Protein AF-A0A7Z0Q0V6-F1 (afdb_monomer)

Structure (mmCIF, N/CA/C/O backbone):
data_AF-A0A7Z0Q0V6-F1
#
_entry.id   AF-A0A7Z0Q0V6-F1
#
loop_
_atom_site.group_PDB
_atom_site.id
_atom_site.type_symbol
_atom_site.label_atom_id
_atom_site.label_alt_id
_atom_site.label_comp_id
_atom_site.label_asym_id
_atom_site.label_entity_id
_atom_site.label_seq_id
_atom_site.pdbx_PDB_ins_code
_atom_site.Cartn_x
_atom_site.Cartn_y
_atom_site.Cartn_z
_atom_site.occupancy
_atom_site.B_iso_or_equiv
_atom_site.auth_seq_id
_atom_site.auth_comp_id
_atom_site.auth_asym_id
_atom_site.auth_atom_id
_atom_site.pdbx_PDB_model_num
ATOM 1 N N . MET A 1 1 ? 8.715 -16.784 24.488 1.00 39.34 1 MET A N 1
ATOM 2 C CA . MET A 1 1 ? 9.578 -17.451 23.490 1.00 39.34 1 MET A CA 1
ATOM 3 C C . MET A 1 1 ? 9.660 -16.549 22.268 1.00 39.34 1 MET A C 1
ATOM 5 O O . MET A 1 1 ? 8.726 -16.523 21.479 1.00 39.34 1 MET A O 1
ATOM 9 N N . THR A 1 2 ? 10.707 -15.732 22.171 1.00 38.50 2 THR A N 1
ATOM 10 C CA . THR A 1 2 ? 10.922 -14.806 21.047 1.00 38.50 2 THR A CA 1
ATOM 11 C C . THR A 1 2 ? 11.487 -15.600 19.874 1.00 38.50 2 THR A C 1
ATOM 13 O O . THR A 1 2 ? 12.576 -16.158 19.985 1.00 38.50 2 THR A O 1
ATOM 16 N N . ALA A 1 3 ? 10.735 -15.714 18.781 1.00 41.56 3 ALA A N 1
ATOM 17 C CA . ALA A 1 3 ? 11.247 -16.303 17.548 1.00 41.56 3 ALA A CA 1
ATOM 18 C C . ALA A 1 3 ? 12.343 -15.388 16.964 1.00 41.56 3 ALA A C 1
ATOM 20 O O . ALA A 1 3 ? 12.172 -14.166 16.993 1.00 41.56 3 ALA A O 1
ATOM 21 N N . PRO A 1 4 ? 13.461 -15.927 16.445 1.00 44.94 4 PRO A N 1
ATOM 22 C CA . PRO A 1 4 ? 14.488 -15.096 15.834 1.00 44.94 4 PRO A CA 1
ATOM 23 C C . PRO A 1 4 ? 13.936 -14.479 14.546 1.00 44.94 4 PRO A C 1
ATOM 25 O O . PRO A 1 4 ? 13.491 -15.193 13.644 1.00 44.94 4 PRO A O 1
ATOM 28 N N . LEU A 1 5 ? 13.965 -13.147 14.466 1.00 48.00 5 LEU A N 1
ATOM 29 C CA . LEU A 1 5 ? 13.662 -12.405 13.248 1.00 48.00 5 LEU A CA 1
ATOM 30 C C . LEU A 1 5 ? 14.681 -12.840 12.179 1.00 48.00 5 LEU A C 1
ATOM 32 O O . LEU A 1 5 ? 15.883 -12.62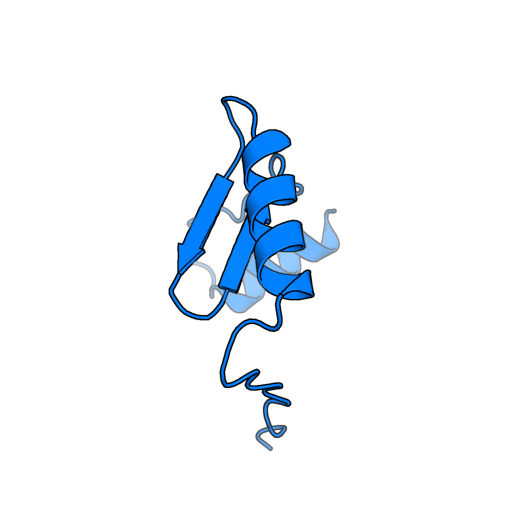5 12.332 1.00 48.00 5 LEU A O 1
ATOM 36 N N . ARG A 1 6 ? 14.228 -13.514 11.117 1.00 47.81 6 ARG A N 1
ATOM 37 C CA . ARG A 1 6 ? 15.068 -13.832 9.953 1.00 47.81 6 ARG A CA 1
ATOM 38 C C . ARG A 1 6 ? 15.256 -12.542 9.158 1.00 47.81 6 ARG A C 1
ATOM 40 O O . ARG A 1 6 ? 14.474 -12.247 8.261 1.00 47.81 6 ARG A O 1
ATOM 47 N N . GLU A 1 7 ? 16.258 -11.752 9.518 1.00 49.59 7 GLU A N 1
ATOM 48 C CA . GLU A 1 7 ? 16.615 -10.544 8.779 1.00 49.59 7 GLU A CA 1
ATOM 49 C C . GLU A 1 7 ? 17.627 -10.891 7.682 1.00 49.59 7 GLU A C 1
ATOM 51 O O . GLU A 1 7 ? 18.806 -11.137 7.937 1.00 49.59 7 GLU A O 1
ATOM 56 N N . SER A 1 8 ? 17.156 -10.952 6.435 1.00 47.66 8 SER A N 1
ATOM 57 C CA . SER A 1 8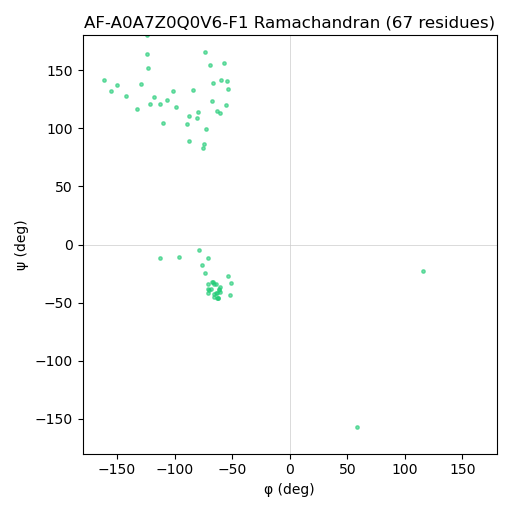 ? 18.031 -10.980 5.262 1.00 47.66 8 SER A CA 1
ATOM 58 C C . SER A 1 8 ? 18.579 -9.573 5.028 1.00 47.66 8 SER A C 1
ATOM 60 O O . SER A 1 8 ? 18.037 -8.801 4.238 1.00 47.66 8 SER A O 1
ATOM 62 N N . THR A 1 9 ? 19.640 -9.215 5.747 1.00 56.53 9 THR A N 1
ATOM 63 C CA . THR A 1 9 ? 20.371 -7.966 5.516 1.00 56.53 9 THR A CA 1
ATOM 64 C C . THR A 1 9 ? 21.172 -8.090 4.223 1.00 56.53 9 THR A C 1
ATOM 66 O O . THR A 1 9 ? 22.257 -8.668 4.200 1.00 56.53 9 THR A O 1
ATOM 69 N N . VAL A 1 10 ? 20.647 -7.546 3.126 1.00 59.31 10 VAL A N 1
ATOM 70 C CA . VAL A 1 10 ? 21.441 -7.322 1.912 1.00 59.31 10 VAL A CA 1
ATOM 71 C C . VAL A 1 10 ? 22.250 -6.038 2.125 1.00 59.31 10 VAL A C 1
ATOM 73 O O . VAL A 1 10 ? 21.695 -4.945 2.191 1.00 59.31 10 VAL A O 1
ATOM 76 N N . LEU A 1 11 ? 23.567 -6.187 2.295 1.00 58.81 11 LEU A N 1
ATOM 77 C CA . LEU A 1 11 ? 24.497 -5.123 2.709 1.00 58.81 11 LEU A CA 1
ATOM 78 C C . LEU A 1 11 ? 24.915 -4.143 1.595 1.00 58.81 11 LEU A C 1
ATOM 80 O O . LEU A 1 11 ? 25.583 -3.157 1.878 1.00 58.81 11 LEU A O 1
ATOM 84 N N . ALA A 1 12 ? 24.500 -4.358 0.350 1.00 59.03 12 ALA A N 1
ATOM 85 C CA . ALA A 1 12 ? 24.601 -3.377 -0.730 1.00 59.03 12 ALA A CA 1
ATOM 86 C C . ALA A 1 12 ? 23.627 -3.777 -1.846 1.00 59.03 12 ALA A C 1
ATOM 88 O O . ALA A 1 12 ? 23.494 -4.977 -2.110 1.00 59.03 12 ALA A O 1
ATOM 89 N N . PRO A 1 13 ? 22.947 -2.832 -2.517 1.00 58.34 13 PRO A N 1
ATOM 90 C CA . PRO A 1 13 ? 22.113 -3.189 -3.650 1.00 58.34 13 PRO A CA 1
ATOM 91 C C . PRO A 1 13 ? 23.009 -3.767 -4.750 1.00 58.34 13 PRO A C 1
ATOM 93 O O . PRO A 1 13 ? 23.861 -3.078 -5.309 1.00 58.34 13 PRO A O 1
ATOM 96 N N . ALA A 1 14 ? 22.820 -5.048 -5.069 1.00 61.47 14 ALA A N 1
ATOM 97 C CA . ALA A 1 14 ? 23.328 -5.597 -6.319 1.00 61.47 14 ALA A CA 1
ATOM 98 C C . ALA A 1 14 ? 22.745 -4.778 -7.493 1.00 61.47 14 ALA A C 1
ATOM 100 O O . ALA A 1 14 ? 21.655 -4.220 -7.349 1.00 61.47 14 ALA A O 1
ATOM 101 N N . PRO A 1 15 ? 23.381 -4.732 -8.675 1.00 60.38 15 PRO A N 1
ATOM 102 C CA . PRO A 1 15 ? 22.841 -4.007 -9.833 1.00 60.38 15 PRO A CA 1
ATOM 103 C C . PRO A 1 15 ? 21.378 -4.372 -10.159 1.00 60.38 15 PRO A C 1
ATOM 105 O O . PRO A 1 15 ? 20.584 -3.512 -10.531 1.00 60.38 15 PRO A O 1
ATOM 108 N N . ALA A 1 16 ? 20.990 -5.630 -9.917 1.00 63.25 16 ALA A N 1
ATOM 109 C CA . ALA A 1 16 ? 19.610 -6.102 -10.033 1.00 63.25 16 ALA A CA 1
ATOM 110 C C . ALA A 1 16 ? 18.638 -5.443 -9.029 1.00 63.25 16 ALA A C 1
ATOM 112 O O . ALA A 1 16 ? 17.482 -5.199 -9.362 1.00 63.25 16 ALA A O 1
ATOM 113 N N . ALA A 1 17 ? 19.096 -5.117 -7.818 1.00 66.44 17 ALA A N 1
ATOM 114 C CA . ALA A 1 17 ? 18.296 -4.425 -6.809 1.00 66.44 17 ALA A CA 1
ATOM 115 C C . ALA A 1 17 ? 18.047 -2.954 -7.179 1.00 66.44 17 ALA A C 1
ATOM 117 O O . ALA A 1 17 ? 16.962 -2.445 -6.912 1.00 66.44 17 ALA A O 1
ATOM 118 N N . LEU A 1 18 ? 19.007 -2.289 -7.838 1.00 72.31 18 LEU A N 1
ATOM 119 C CA . LEU A 1 18 ? 18.795 -0.935 -8.359 1.00 72.31 18 LEU A CA 1
ATOM 120 C C . LEU A 1 18 ? 17.746 -0.938 -9.480 1.00 72.31 18 LEU A C 1
ATOM 122 O O . LEU A 1 18 ? 16.826 -0.129 -9.439 1.00 72.31 18 LEU A O 1
ATOM 126 N N . GLY A 1 19 ? 17.837 -1.890 -10.417 1.00 80.56 19 GLY A N 1
ATOM 127 C CA . GLY A 1 19 ? 16.845 -2.055 -11.487 1.00 80.56 19 GLY A CA 1
ATOM 128 C C . GLY A 1 19 ? 15.437 -2.363 -10.962 1.00 80.56 19 GLY A C 1
ATOM 129 O O . GLY A 1 19 ? 14.454 -1.820 -11.461 1.00 80.56 19 GLY A O 1
ATOM 130 N N . ALA A 1 20 ? 15.331 -3.178 -9.909 1.00 86.06 20 ALA A N 1
ATOM 131 C CA . ALA A 1 20 ? 14.058 -3.428 -9.237 1.00 86.06 20 ALA A CA 1
ATOM 132 C C . ALA A 1 20 ? 13.510 -2.163 -8.553 1.00 86.06 20 ALA A C 1
ATOM 134 O O . ALA A 1 20 ? 12.323 -1.868 -8.667 1.00 86.06 20 ALA A O 1
ATOM 135 N N . ALA A 1 21 ? 14.362 -1.382 -7.883 1.00 88.00 21 ALA A N 1
ATOM 136 C CA . ALA A 1 21 ? 13.947 -0.139 -7.237 1.00 88.00 21 ALA A CA 1
ATOM 137 C C . ALA A 1 21 ? 13.442 0.906 -8.245 1.00 88.00 21 ALA A C 1
ATOM 139 O O . ALA A 1 21 ? 12.428 1.553 -7.987 1.00 88.00 21 ALA A O 1
ATOM 140 N N . THR A 1 22 ? 14.108 1.055 -9.393 1.00 91.31 22 THR A N 1
ATOM 141 C CA . THR A 1 22 ? 13.653 1.963 -10.456 1.00 91.31 22 THR A CA 1
ATOM 142 C C . THR A 1 22 ? 12.365 1.473 -11.107 1.00 91.31 22 THR A C 1
ATOM 144 O O . THR A 1 22 ? 11.474 2.280 -11.337 1.00 91.31 22 THR A O 1
ATOM 147 N N . ALA A 1 23 ? 12.200 0.161 -11.305 1.00 93.56 23 ALA A N 1
ATOM 148 C CA . ALA A 1 23 ? 10.949 -0.393 -11.826 1.00 93.56 23 ALA A CA 1
ATOM 149 C C . ALA A 1 23 ? 9.748 -0.107 -10.902 1.00 93.56 23 ALA A C 1
ATOM 151 O O . ALA A 1 23 ? 8.662 0.208 -11.382 1.00 93.56 23 ALA A O 1
ATOM 152 N N . LEU A 1 24 ? 9.941 -0.157 -9.577 1.00 94.62 24 LEU A N 1
ATOM 153 C CA . LEU A 1 24 ? 8.906 0.243 -8.615 1.00 94.62 24 LEU A CA 1
ATOM 154 C C . LEU A 1 24 ? 8.581 1.742 -8.702 1.00 94.62 24 LEU A C 1
ATOM 156 O O . LEU A 1 24 ? 7.434 2.130 -8.497 1.00 94.62 24 LEU A O 1
ATOM 160 N N . LEU A 1 25 ? 9.567 2.588 -9.008 1.00 94.12 25 LEU A N 1
ATOM 161 C CA . LEU A 1 25 ? 9.337 4.018 -9.212 1.00 94.12 25 LEU A CA 1
ATOM 162 C C . LEU A 1 25 ? 8.561 4.291 -10.511 1.00 94.12 25 LEU A C 1
ATOM 164 O O . LEU A 1 25 ? 7.664 5.129 -10.511 1.00 94.12 25 LEU A O 1
ATOM 168 N N . ASP A 1 26 ? 8.847 3.555 -11.586 1.00 95.69 26 ASP A N 1
ATOM 169 C CA . ASP A 1 26 ? 8.124 3.672 -12.862 1.00 95.69 26 ASP A CA 1
ATOM 170 C C .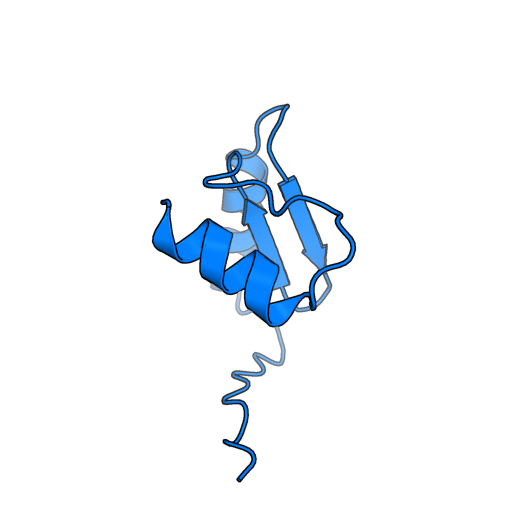 ASP A 1 26 ? 6.656 3.212 -12.752 1.00 95.69 26 ASP A C 1
ATOM 172 O O . ASP A 1 26 ? 5.759 3.743 -13.425 1.00 95.69 26 ASP A O 1
ATOM 176 N N . ALA A 1 27 ? 6.403 2.226 -11.886 1.00 95.12 27 ALA A N 1
ATOM 177 C CA . ALA A 1 27 ? 5.075 1.680 -11.623 1.00 95.12 27 ALA A CA 1
ATOM 178 C C . ALA A 1 27 ? 4.181 2.616 -10.791 1.00 95.12 27 ALA A C 1
ATOM 180 O O . ALA A 1 27 ? 2.962 2.546 -10.928 1.00 95.12 27 ALA A O 1
ATOM 181 N N . TYR A 1 28 ? 4.762 3.515 -9.988 1.00 94.00 28 TYR A N 1
ATOM 182 C CA . TYR A 1 28 ? 4.028 4.398 -9.076 1.00 94.00 28 TYR A CA 1
ATOM 183 C C . TYR A 1 28 ? 2.928 5.218 -9.773 1.00 94.00 28 TYR A C 1
ATOM 185 O O . TYR A 1 28 ? 3.144 5.861 -10.813 1.00 94.00 28 TYR A O 1
ATOM 193 N N . ARG A 1 29 ? 1.741 5.258 -9.159 1.00 93.94 29 ARG A N 1
ATOM 194 C CA . ARG A 1 29 ? 0.614 6.105 -9.561 1.00 93.94 29 ARG A CA 1
ATOM 195 C C . ARG A 1 29 ? 0.164 7.016 -8.413 1.00 93.94 29 ARG A C 1
ATOM 197 O O . ARG A 1 29 ? 0.314 6.673 -7.240 1.00 93.94 29 ARG A O 1
ATOM 204 N N . PRO A 1 30 ? -0.408 8.198 -8.718 1.00 91.88 30 PRO A N 1
ATOM 205 C CA . PRO A 1 30 ? -1.016 9.040 -7.692 1.00 91.88 30 PRO A CA 1
ATOM 206 C C . PRO A 1 30 ? -2.077 8.264 -6.899 1.00 91.88 30 PRO A C 1
ATOM 208 O O . PRO A 1 30 ? -3.052 7.788 -7.473 1.00 91.88 30 PRO A O 1
ATOM 211 N N . GLY A 1 31 ? -1.880 8.152 -5.584 1.00 88.81 31 GLY A N 1
ATOM 212 C CA . GLY A 1 31 ? -2.725 7.355 -4.686 1.00 88.81 31 GLY A CA 1
ATOM 213 C C . GLY A 1 31 ? -1.988 6.179 -4.042 1.00 88.81 31 GLY A C 1
ATOM 214 O O . GLY A 1 31 ? -2.360 5.767 -2.943 1.00 88.81 31 GLY A O 1
ATOM 215 N N . ASP A 1 32 ? -0.902 5.714 -4.659 1.00 93.56 32 ASP A N 1
ATOM 216 C CA . ASP A 1 32 ? -0.052 4.671 -4.093 1.00 93.56 32 ASP A CA 1
ATOM 217 C C . ASP A 1 32 ? 0.809 5.192 -2.936 1.00 93.56 32 ASP A C 1
ATOM 219 O O . ASP A 1 32 ? 0.999 6.397 -2.722 1.00 93.56 32 ASP A O 1
ATOM 223 N N . ARG A 1 33 ? 1.377 4.256 -2.174 1.00 92.88 33 ARG A N 1
ATOM 224 C CA . ARG A 1 33 ? 2.322 4.526 -1.088 1.00 92.88 33 ARG A CA 1
ATOM 225 C C . ARG A 1 33 ? 3.710 4.046 -1.490 1.00 92.88 33 ARG A C 1
ATOM 227 O O . ARG A 1 33 ? 3.993 2.853 -1.454 1.00 92.88 33 ARG A O 1
ATOM 234 N N . PHE A 1 34 ? 4.589 4.980 -1.836 1.00 93.94 34 PHE A N 1
ATOM 235 C CA . PHE A 1 34 ? 5.982 4.685 -2.166 1.00 93.94 34 PHE A CA 1
ATOM 236 C C . PHE A 1 34 ? 6.908 5.022 -0.994 1.00 93.94 34 PHE A C 1
ATOM 238 O O . PHE A 1 34 ? 6.831 6.112 -0.425 1.00 93.94 34 PHE A O 1
ATOM 245 N N . LEU A 1 35 ? 7.801 4.097 -0.641 1.00 94.81 35 LEU A N 1
ATOM 246 C CA . LEU A 1 35 ? 8.821 4.292 0.386 1.00 94.81 35 LEU A CA 1
ATOM 247 C C . LEU A 1 35 ? 10.176 3.823 -0.143 1.00 94.81 35 LEU A C 1
ATOM 249 O O . LEU A 1 35 ? 10.377 2.633 -0.375 1.00 94.81 35 LEU A O 1
ATOM 253 N N . ALA A 1 36 ? 11.123 4.751 -0.262 1.00 92.69 36 ALA A N 1
ATOM 254 C CA . ALA A 1 36 ? 12.518 4.453 -0.561 1.00 92.69 36 ALA A CA 1
ATOM 255 C C . ALA A 1 36 ? 13.391 4.796 0.649 1.00 92.69 36 ALA A C 1
ATOM 257 O O . ALA A 1 36 ? 13.429 5.931 1.117 1.00 92.69 36 ALA A O 1
ATOM 258 N N . THR A 1 37 ? 14.095 3.793 1.156 1.00 89.00 37 THR A N 1
ATOM 259 C CA . THR A 1 37 ? 15.082 3.895 2.235 1.00 89.00 37 THR A CA 1
ATOM 260 C C . THR A 1 37 ? 16.411 3.326 1.738 1.00 89.00 37 THR A C 1
ATOM 262 O O . THR A 1 37 ? 16.409 2.581 0.756 1.00 89.00 37 THR A O 1
ATOM 265 N N . PRO A 1 38 ? 17.547 3.586 2.414 1.00 86.25 38 PRO A N 1
ATOM 266 C CA . PRO A 1 38 ? 18.852 3.090 1.965 1.00 86.25 38 PRO A CA 1
ATOM 267 C C . PRO A 1 38 ? 18.920 1.576 1.721 1.00 86.25 38 PRO A C 1
ATOM 269 O O . PRO A 1 38 ? 19.716 1.119 0.906 1.00 86.25 38 PRO A O 1
ATOM 272 N N . HIS A 1 39 ? 18.087 0.795 2.416 1.00 84.88 39 HIS A N 1
ATOM 273 C CA . HIS A 1 39 ? 18.121 -0.666 2.354 1.00 84.88 39 HIS A CA 1
ATOM 274 C C . HIS A 1 39 ? 16.888 -1.294 1.703 1.00 84.88 39 HIS A C 1
ATOM 276 O O . HIS A 1 39 ? 16.893 -2.499 1.458 1.00 84.88 39 HIS A O 1
ATOM 282 N N . ARG A 1 40 ? 15.811 -0.532 1.472 1.00 88.00 40 ARG A N 1
ATOM 283 C CA . ARG A 1 40 ? 14.535 -1.071 0.976 1.00 88.00 40 ARG A CA 1
ATOM 284 C C . ARG A 1 40 ? 13.789 -0.045 0.135 1.00 88.00 40 ARG A C 1
ATOM 286 O O . ARG A 1 40 ? 13.641 1.099 0.564 1.00 88.00 40 ARG A O 1
ATOM 293 N N . THR A 1 41 ? 13.236 -0.512 -0.979 1.00 93.19 41 THR A N 1
ATOM 294 C CA . THR A 1 41 ? 12.253 0.213 -1.790 1.00 93.19 41 THR A CA 1
ATOM 295 C C . THR A 1 41 ? 10.961 -0.590 -1.798 1.00 93.19 41 THR A C 1
ATOM 297 O O . THR A 1 41 ? 10.985 -1.784 -2.087 1.00 93.19 41 THR A O 1
ATOM 300 N N . LEU A 1 42 ? 9.852 0.048 -1.435 1.00 94.88 42 LEU A N 1
ATOM 301 C CA . LEU A 1 42 ? 8.527 -0.555 -1.340 1.00 94.88 42 LEU A CA 1
ATOM 302 C C . LEU A 1 42 ? 7.525 0.308 -2.112 1.00 94.88 42 LEU A C 1
ATOM 304 O O . LEU A 1 42 ? 7.546 1.534 -1.993 1.00 94.88 42 LEU A O 1
ATOM 308 N N . LEU A 1 43 ? 6.629 -0.343 -2.851 1.00 95.44 43 LEU A N 1
ATOM 309 C CA . LEU A 1 43 ? 5.443 0.262 -3.452 1.00 95.44 43 LEU A CA 1
ATOM 310 C C . LEU A 1 43 ? 4.222 -0.489 -2.914 1.00 95.44 43 LEU A C 1
ATOM 312 O O . LEU A 1 43 ? 4.136 -1.707 -3.053 1.00 95.44 43 LEU A O 1
ATOM 316 N N . GLY A 1 44 ? 3.323 0.230 -2.249 1.00 93.75 44 GLY A N 1
ATOM 317 C CA . GLY A 1 44 ? 2.029 -0.275 -1.808 1.00 93.75 44 GLY A CA 1
ATOM 318 C C . GLY A 1 44 ? 0.917 0.309 -2.668 1.00 93.75 44 GLY A C 1
ATOM 319 O O . GLY A 1 44 ? 0.785 1.531 -2.744 1.00 93.75 44 GLY A O 1
ATOM 320 N N . GLU A 1 45 ? 0.119 -0.562 -3.274 1.00 92.06 45 GLU A N 1
ATOM 321 C CA . GLU A 1 45 ? -1.042 -0.196 -4.086 1.00 92.06 45 GLU A CA 1
ATOM 322 C C . GLU A 1 45 ? -2.315 -0.328 -3.242 1.00 92.06 45 GLU A C 1
ATOM 324 O O . GLU A 1 45 ? -2.646 -1.409 -2.748 1.00 92.06 45 GLU A O 1
ATOM 329 N N . GLY A 1 46 ? -3.026 0.786 -3.055 1.00 85.94 46 GLY A N 1
ATOM 330 C CA . GLY A 1 46 ? -4.261 0.829 -2.271 1.00 85.94 46 GLY A CA 1
ATOM 331 C C . GLY A 1 46 ? -4.118 0.363 -0.812 1.00 85.94 46 GLY A C 1
ATOM 332 O O . GLY A 1 46 ? -3.054 0.426 -0.197 1.00 85.94 46 GLY A O 1
ATOM 333 N N . SER A 1 47 ? -5.239 -0.068 -0.233 1.00 86.06 47 SER A N 1
ATOM 334 C CA . SER A 1 47 ? -5.307 -0.701 1.085 1.00 86.06 47 SER A CA 1
ATOM 335 C C . SER A 1 47 ? -6.349 -1.810 1.033 1.00 86.06 47 SER A C 1
ATOM 337 O O . SER A 1 47 ? -7.479 -1.565 0.614 1.00 86.06 47 SER A O 1
ATOM 339 N N . ALA A 1 48 ? -5.980 -3.022 1.452 1.00 86.44 48 ALA A N 1
ATOM 340 C CA . ALA A 1 48 ? -6.931 -4.129 1.551 1.00 86.44 48 ALA A CA 1
ATOM 341 C C . ALA A 1 48 ? -7.913 -3.925 2.716 1.00 86.44 48 ALA A C 1
ATOM 343 O O . ALA A 1 48 ? -9.096 -4.224 2.595 1.00 86.44 48 ALA A O 1
ATOM 344 N N . ALA A 1 49 ? -7.423 -3.390 3.839 1.00 90.25 49 ALA A N 1
ATOM 345 C CA . ALA A 1 49 ? -8.229 -3.064 5.006 1.00 90.25 49 ALA A CA 1
ATOM 346 C C . ALA A 1 49 ? -7.554 -1.961 5.829 1.00 90.25 49 ALA A C 1
ATOM 348 O O . ALA A 1 49 ? -6.369 -2.046 6.161 1.00 90.25 49 ALA A O 1
ATOM 349 N N . GLU A 1 50 ? -8.320 -0.939 6.208 1.00 90.81 50 GLU A N 1
ATOM 350 C CA . GLU A 1 50 ? -7.876 0.033 7.204 1.00 90.81 50 GLU A CA 1
ATOM 351 C C . GLU A 1 50 ? -8.147 -0.498 8.612 1.00 90.81 50 GLU A C 1
ATOM 353 O O . GLU A 1 50 ? -9.236 -0.981 8.914 1.00 90.81 50 GLU A O 1
ATOM 358 N N . VAL A 1 51 ? -7.153 -0.398 9.496 1.00 93.19 51 VAL A N 1
ATOM 359 C CA . VAL A 1 51 ? -7.304 -0.786 10.902 1.00 93.19 51 VAL A CA 1
ATOM 360 C C . VAL A 1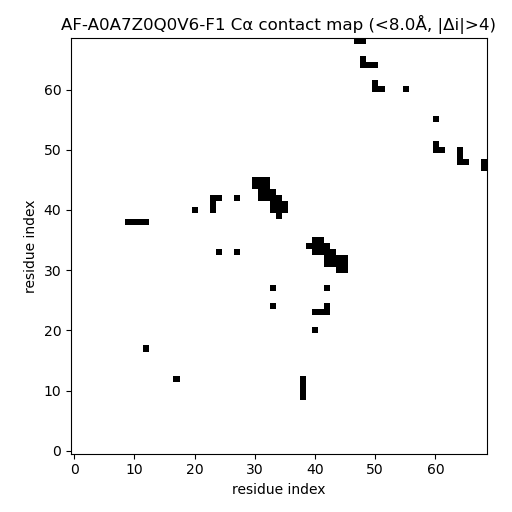 51 ? -7.838 0.419 11.686 1.00 93.19 51 VAL A C 1
ATOM 362 O O . VAL A 1 51 ? -7.079 1.373 11.890 1.00 93.19 51 VAL A O 1
ATOM 365 N N . PRO A 1 52 ? -9.094 0.399 12.181 1.00 90.19 52 PRO A N 1
ATOM 366 C CA . PRO A 1 52 ? -9.693 1.550 12.858 1.00 90.19 52 PRO A CA 1
ATOM 367 C C . PRO A 1 52 ? -8.877 1.945 14.082 1.00 90.19 52 PRO A C 1
ATOM 369 O O . PRO A 1 52 ? -8.386 1.058 14.780 1.00 90.19 52 PRO A O 1
ATOM 372 N N . HIS A 1 53 ? -8.725 3.240 14.366 1.00 92.94 53 HIS A N 1
ATOM 373 C CA . HIS A 1 53 ? -8.082 3.716 15.593 1.00 92.94 53 HIS A CA 1
ATOM 374 C C . HIS A 1 53 ? -9.094 3.830 16.735 1.00 92.94 53 HIS A C 1
ATOM 376 O O . HIS A 1 53 ? -9.705 4.874 16.930 1.00 92.94 53 HIS A O 1
ATOM 382 N N . ASP A 1 54 ? -9.270 2.735 17.477 1.00 93.31 54 ASP A N 1
ATOM 383 C CA . ASP A 1 54 ? -10.163 2.652 18.636 1.00 93.31 54 ASP A CA 1
ATOM 384 C C . ASP A 1 54 ? -9.430 2.184 19.909 1.00 93.31 54 ASP A C 1
ATOM 386 O O . ASP A 1 54 ? -8.218 1.948 19.899 1.00 93.31 54 ASP A O 1
ATOM 390 N N . ALA A 1 55 ? -10.176 2.084 21.015 1.00 96.56 55 ALA A N 1
ATOM 391 C CA . ALA A 1 55 ? -9.654 1.795 22.351 1.00 96.56 55 ALA A CA 1
ATOM 392 C C . ALA A 1 55 ? -9.164 0.349 22.553 1.00 96.56 55 ALA A C 1
ATOM 394 O O . ALA A 1 55 ? -8.529 0.062 23.569 1.00 96.56 55 ALA A O 1
ATOM 395 N N . ARG A 1 56 ? -9.454 -0.577 21.630 1.00 96.50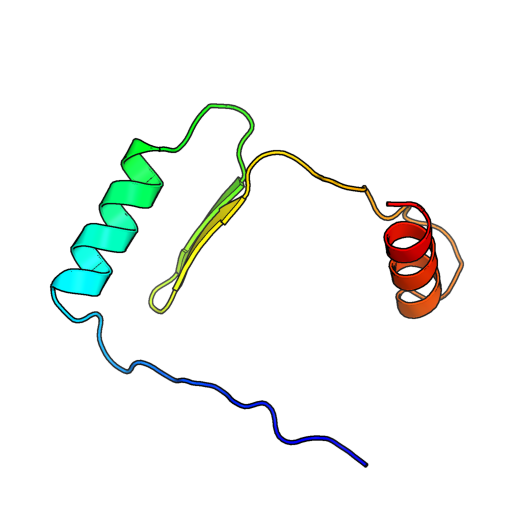 56 ARG A N 1
ATOM 396 C CA . ARG A 1 56 ? -8.991 -1.966 21.749 1.00 96.50 56 ARG A CA 1
ATOM 397 C C . ARG A 1 56 ? -7.467 -2.043 21.571 1.00 96.50 56 ARG A C 1
ATOM 399 O O . ARG A 1 56 ? -6.881 -1.214 20.864 1.00 96.50 56 ARG A O 1
ATOM 406 N N . PRO A 1 57 ? -6.799 -3.066 22.133 1.00 97.00 57 PRO A N 1
ATOM 407 C CA . PRO A 1 57 ? -5.387 -3.315 21.869 1.00 97.00 57 PRO A CA 1
ATOM 408 C C . PRO A 1 57 ? -5.094 -3.438 20.367 1.00 97.00 57 PRO A C 1
ATOM 410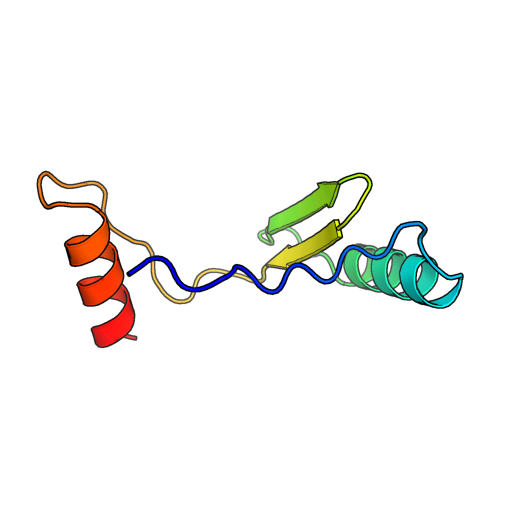 O O . PRO A 1 57 ? -5.846 -4.071 19.624 1.00 97.00 57 PRO A O 1
ATOM 413 N N . LEU A 1 58 ? -3.964 -2.880 19.913 1.00 94.75 58 LEU A N 1
ATOM 414 C CA . LEU A 1 58 ? -3.583 -2.879 18.492 1.00 94.75 58 LEU A CA 1
ATOM 415 C C . LEU A 1 58 ? -3.620 -4.284 17.876 1.00 94.75 58 LEU A C 1
ATOM 417 O O . LEU A 1 58 ? -4.143 -4.467 16.781 1.00 94.75 58 LEU A O 1
ATOM 421 N N . THR A 1 59 ? -3.103 -5.284 18.590 1.00 96.19 59 THR A N 1
ATOM 422 C CA . THR A 1 59 ? -3.071 -6.672 18.114 1.00 96.19 59 THR A CA 1
ATOM 423 C C . THR A 1 59 ? -4.471 -7.232 17.859 1.00 96.19 59 THR A C 1
ATOM 425 O O . THR A 1 59 ? -4.663 -7.967 16.894 1.00 96.19 59 THR A O 1
ATOM 428 N N . GLU A 1 60 ? -5.459 -6.873 18.681 1.00 97.00 60 GLU A N 1
ATOM 429 C CA . GLU A 1 60 ? -6.850 -7.297 18.486 1.00 97.00 60 GLU A CA 1
ATOM 430 C C . GLU A 1 60 ? -7.483 -6.602 17.284 1.00 97.00 60 GLU A C 1
ATOM 432 O O . GLU A 1 60 ? -8.147 -7.251 16.479 1.00 97.00 60 GLU A O 1
ATOM 437 N N . ARG A 1 61 ? -7.220 -5.303 17.113 1.00 96.38 61 ARG A N 1
ATOM 438 C CA . ARG A 1 61 ? -7.706 -4.517 15.970 1.00 96.38 61 ARG A CA 1
ATOM 439 C C . ARG A 1 61 ? -7.153 -5.042 14.647 1.00 96.38 61 ARG A C 1
ATOM 441 O O . ARG A 1 61 ? -7.915 -5.247 13.708 1.00 96.38 61 ARG A O 1
ATOM 448 N N . VAL A 1 62 ? -5.847 -5.317 14.596 1.00 94.94 62 VAL A N 1
ATOM 449 C CA . VAL A 1 62 ? -5.181 -5.900 13.420 1.00 94.94 62 VAL A CA 1
ATOM 450 C C . VAL A 1 62 ? -5.736 -7.290 13.126 1.00 94.94 62 VAL A C 1
ATOM 452 O O . VAL A 1 62 ? -6.083 -7.571 11.985 1.00 94.94 62 VAL A O 1
ATOM 455 N N . ARG A 1 63 ? -5.881 -8.150 14.143 1.00 95.25 63 ARG A N 1
ATOM 456 C CA . ARG A 1 63 ? -6.468 -9.484 13.953 1.00 95.25 63 ARG A CA 1
ATOM 457 C C . ARG A 1 63 ? -7.900 -9.402 13.424 1.00 95.25 63 ARG A C 1
ATOM 459 O O . ARG A 1 63 ? -8.251 -10.176 12.545 1.00 95.25 63 ARG A O 1
ATOM 466 N N . GLY A 1 64 ? -8.699 -8.466 13.936 1.00 94.62 64 GLY A N 1
ATOM 467 C CA . GLY A 1 64 ? -10.061 -8.230 13.462 1.00 94.62 64 GLY A CA 1
ATOM 468 C C . GLY A 1 64 ? -10.111 -7.799 11.996 1.00 94.62 64 GLY A C 1
ATOM 469 O O . GLY A 1 64 ? -10.882 -8.367 11.234 1.00 94.62 64 GLY A O 1
ATOM 470 N N . ALA A 1 65 ? -9.259 -6.854 11.589 1.00 93.56 65 ALA A N 1
ATOM 471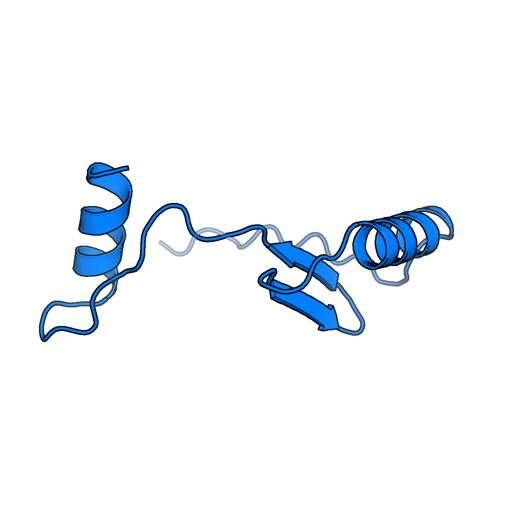 C CA . ALA A 1 65 ? -9.177 -6.413 10.196 1.00 93.56 65 ALA A CA 1
ATOM 472 C C . ALA A 1 65 ? -8.718 -7.541 9.257 1.00 93.56 65 ALA A C 1
ATOM 474 O O . ALA A 1 65 ? -9.297 -7.723 8.194 1.00 93.56 65 ALA A O 1
ATOM 475 N N . LEU A 1 66 ? -7.725 -8.334 9.675 1.00 93.12 66 LEU A N 1
ATOM 476 C CA . LEU A 1 66 ? -7.223 -9.468 8.892 1.00 93.12 66 LEU A CA 1
ATOM 477 C C . LEU A 1 66 ? -8.236 -10.609 8.763 1.00 93.12 66 LEU A C 1
ATOM 479 O O . LEU A 1 66 ? -8.228 -11.298 7.756 1.00 93.12 66 LEU A O 1
ATOM 483 N N . ALA A 1 67 ? -9.079 -10.837 9.771 1.00 93.31 67 ALA A N 1
ATOM 484 C CA . ALA A 1 67 ? -10.115 -11.868 9.708 1.00 93.31 67 ALA A CA 1
ATOM 485 C C . ALA A 1 67 ? -11.325 -11.460 8.846 1.00 93.31 67 ALA A C 1
ATOM 487 O O . ALA A 1 67 ? -12.129 -12.319 8.497 1.00 93.31 67 ALA A O 1
ATOM 488 N N . ALA A 1 68 ? 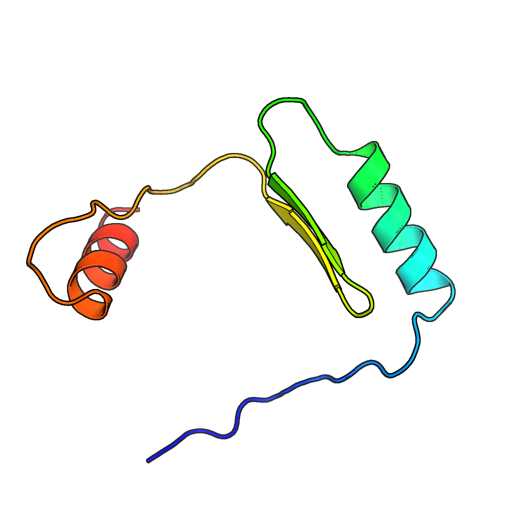-11.485 -10.164 8.563 1.00 85.31 68 ALA A N 1
ATOM 489 C CA . ALA A 1 68 ? -12.588 -9.619 7.773 1.00 85.31 68 ALA A CA 1
ATOM 490 C C . ALA A 1 68 ? -12.243 -9.417 6.284 1.00 85.31 68 ALA A C 1
ATOM 492 O O . ALA A 1 68 ? -13.149 -9.122 5.505 1.00 85.31 68 ALA A O 1
ATOM 493 N N . ALA A 1 69 ? -10.963 -9.536 5.920 1.00 77.44 69 ALA A N 1
ATOM 494 C CA . ALA A 1 69 ? -10.446 -9.453 4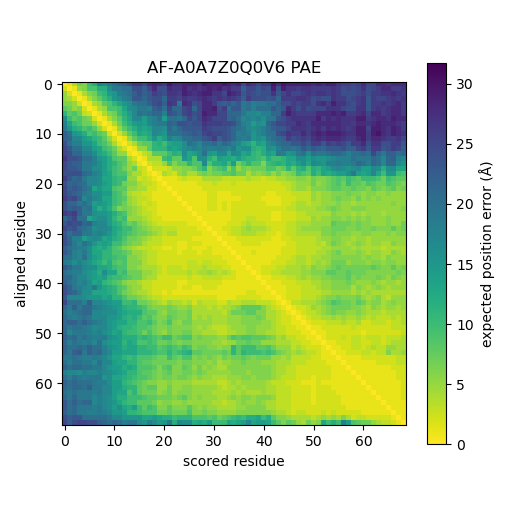.553 1.00 77.44 69 ALA A CA 1
ATOM 495 C C . ALA A 1 69 ? -10.340 -10.849 3.923 1.00 77.44 69 ALA A C 1
ATOM 497 O O . ALA A 1 69 ? -10.578 -10.948 2.699 1.00 77.44 69 ALA A O 1
#

pLDDT: mean 81.99, std 17.65, range [38.5, 97.0]

Radius of gyration: 16.5 Å; Cα contacts (8 Å, |Δi|>4): 43; chains: 1; bounding box: 37×26×36 Å

Foldseek 3Di:
DDDDDPDPQPPQQDPVNVVVLVVLVVVDDPPWDWDDDRRDTDIGDHDPFDQDPDDDPPVVSVVVRVVVD

Mean predicted aligned error: 9.87 Å

Solvent-accessible surface area (backbone atoms only — not comparable to full-atom values): 4714 Å² total; per-residue (Å²): 135,85,76,81,81,85,75,85,78,70,90,63,78,49,76,67,49,52,54,52,47,51,51,49,60,72,66,61,53,98,79,47,49,76,48,81,53,102,81,48,68,48,72,42,78,75,75,94,67,82,65,76,94,64,95,64,58,66,70,57,43,49,50,52,40,63,74,75,104

Secondary structure (DSSP, 8-state):
----------SS--HHHHHHHHHHHHH--TT-EEEEETTEEEEE-S-S------SS-HHHHHHHHHHH-

Sequence (69 aa):
MTAPLRESTVLAPAPAALGAATALLDAYRPGDRFLATPHRTLLGEGSAAEVPHDARPLTERVRGALAAA